Protein AF-B2JBD3-F1 (afdb_monomer_lite)

Secondary structure (DSSP, 8-state):
---HHHHHHHHHHHHH-GGGGGGSTTSS-TTSSTT-HHHHHHHHHHHHHHHHHTT-THHHHHHHHS--HHHHHHHHHHHHHHHHH-HHHHHHHHHHHHHHHHHS--EEEES-SEEESS-EEE--EEEEE-S-TT-EEEE--SEEESS-EEE--EEEEE---

pLDDT: mean 80.74, std 15.83, range [37.81, 97.69]

Sequence (161 aa):
MIDPVSLVAGVVTTVLLPKALEKVGEKIGETAWDKSAEAIQNVRETVQAKLQTAGTTGLLTRAETNPNEVNTQVLQAEIVTQMQEDQDFATKLQELVKQMQSQSPTVQVILKELRVRGKVEIGNIKQINEGQSNAQQKFGKNWQVGGDVKVGDVTQENRSV

Organism: Nostoc punctiforme (strain ATCC 29133 / PCC 73102) (NCBI:txid63737)

Structure (mmCIF, N/CA/C/O backbone):
data_AF-B2JBD3-F1
#
_entry.id   AF-B2JBD3-F1
#
loop_
_atom_site.group_PDB
_atom_site.id
_atom_site.type_symbol
_atom_site.label_atom_id
_atom_site.label_alt_id
_atom_site.label_comp_id
_atom_site.label_asym_id
_atom_site.label_entity_id
_atom_site.label_seq_id
_atom_site.pdbx_PDB_ins_code
_atom_site.Cartn_x
_atom_site.Cartn_y
_atom_site.Cartn_z
_atom_site.occupancy
_atom_site.B_iso_or_equiv
_atom_site.auth_seq_id
_atom_site.auth_comp_id
_atom_site.auth_asym_id
_atom_site.auth_atom_id
_atom_site.pdbx_PDB_model_num
ATOM 1 N N . MET A 1 1 ? -15.429 -13.910 -5.940 1.00 47.72 1 MET A N 1
ATOM 2 C CA . MET A 1 1 ? -15.413 -12.520 -6.440 1.00 47.72 1 MET A CA 1
ATOM 3 C C . MET A 1 1 ? -14.847 -11.690 -5.298 1.00 47.72 1 MET A C 1
ATOM 5 O O . MET A 1 1 ? -15.384 -11.819 -4.209 1.00 47.72 1 MET A O 1
ATOM 9 N N . ILE A 1 2 ? -13.720 -10.995 -5.476 1.00 61.28 2 ILE A N 1
ATOM 10 C CA . ILE A 1 2 ? -13.182 -10.113 -4.423 1.00 61.28 2 ILE A CA 1
ATOM 11 C C . ILE A 1 2 ? -14.053 -8.858 -4.436 1.00 61.28 2 ILE A C 1
ATOM 13 O O . ILE A 1 2 ? -14.189 -8.237 -5.490 1.00 61.28 2 ILE A O 1
ATOM 17 N N . ASP A 1 3 ? -14.695 -8.539 -3.318 1.00 81.25 3 ASP A N 1
ATOM 18 C CA . ASP A 1 3 ? -15.535 -7.353 -3.211 1.00 81.25 3 ASP A CA 1
ATOM 19 C C . ASP A 1 3 ? -14.675 -6.071 -3.100 1.00 81.25 3 ASP A C 1
ATOM 21 O O . ASP A 1 3 ? -13.495 -6.138 -2.730 1.00 81.25 3 ASP A O 1
ATOM 25 N N . PRO A 1 4 ? -15.228 -4.891 -3.439 1.00 81.38 4 PRO A N 1
ATOM 26 C CA . PRO A 1 4 ? -14.473 -3.639 -3.456 1.00 81.38 4 PRO A CA 1
ATOM 27 C C . PRO A 1 4 ? -13.817 -3.276 -2.116 1.00 81.38 4 PRO A C 1
ATOM 29 O O . PRO A 1 4 ? -12.738 -2.682 -2.120 1.00 81.38 4 PRO A O 1
ATOM 32 N N . VAL A 1 5 ? -14.428 -3.648 -0.984 1.00 84.62 5 VAL A N 1
ATOM 33 C CA . VAL A 1 5 ? -13.893 -3.367 0.357 1.00 84.62 5 VAL A CA 1
ATOM 34 C C . VAL A 1 5 ? -12.657 -4.222 0.614 1.00 84.62 5 VAL A C 1
ATOM 36 O O . VAL A 1 5 ? -11.610 -3.691 0.984 1.00 84.62 5 VAL A O 1
ATOM 39 N N . SER A 1 6 ? -12.730 -5.520 0.315 1.00 83.44 6 SER A N 1
ATOM 40 C CA . SER A 1 6 ? -11.586 -6.435 0.425 1.00 83.44 6 SER A CA 1
ATOM 41 C C . SER A 1 6 ? -10.393 -6.010 -0.439 1.00 83.44 6 SER A C 1
ATOM 43 O O . SER A 1 6 ? -9.241 -6.189 -0.033 1.00 83.44 6 SER A O 1
ATOM 45 N N . LEU A 1 7 ? -10.644 -5.420 -1.614 1.00 83.31 7 LEU A N 1
ATOM 46 C CA . LEU A 1 7 ? -9.590 -4.875 -2.473 1.00 83.31 7 LEU A CA 1
ATOM 47 C C . LEU A 1 7 ? -8.876 -3.688 -1.804 1.00 83.31 7 LEU A C 1
ATOM 49 O O . LEU A 1 7 ? -7.647 -3.664 -1.747 1.00 83.31 7 LEU A O 1
ATOM 53 N N . VAL A 1 8 ? -9.636 -2.715 -1.293 1.00 83.44 8 VAL A N 1
ATOM 54 C CA . VAL A 1 8 ? -9.085 -1.524 -0.624 1.00 83.44 8 VAL A CA 1
ATOM 55 C C . VAL A 1 8 ? -8.322 -1.921 0.637 1.00 83.44 8 VAL A C 1
ATOM 57 O O . VAL A 1 8 ? -7.188 -1.480 0.814 1.00 83.44 8 VAL A O 1
ATOM 60 N N . ALA A 1 9 ? -8.888 -2.806 1.461 1.00 86.44 9 ALA A N 1
ATOM 61 C CA . ALA A 1 9 ? -8.228 -3.317 2.657 1.00 86.44 9 ALA A CA 1
ATOM 62 C C . ALA A 1 9 ? -6.902 -4.014 2.319 1.00 86.44 9 ALA A C 1
ATOM 64 O O . ALA A 1 9 ? -5.891 -3.740 2.957 1.00 86.44 9 ALA A O 1
ATOM 65 N N . GLY A 1 10 ? -6.867 -4.838 1.266 1.00 84.56 10 GLY A N 1
ATOM 66 C CA . GLY A 1 10 ? -5.633 -5.478 0.804 1.00 84.56 10 GLY A CA 1
ATOM 67 C C . GLY A 1 10 ? -4.556 -4.473 0.379 1.00 84.56 10 GLY A C 1
ATOM 68 O O . GLY A 1 10 ? -3.386 -4.636 0.734 1.00 84.56 10 GLY A O 1
ATOM 69 N N . VAL A 1 11 ? -4.936 -3.401 -0.329 1.00 84.00 11 VAL A N 1
ATOM 70 C CA . VAL A 1 11 ? -4.006 -2.313 -0.681 1.00 84.00 11 VAL A CA 1
ATOM 71 C C . VAL A 1 11 ? -3.503 -1.610 0.578 1.00 84.00 11 VAL A C 1
ATOM 73 O O . VAL A 1 11 ? -2.298 -1.462 0.737 1.00 84.00 11 VAL A O 1
ATOM 76 N N . VAL A 1 12 ? -4.391 -1.233 1.498 1.00 87.75 12 VAL A N 1
ATOM 77 C CA . VAL A 1 12 ? -4.028 -0.573 2.763 1.00 87.75 12 VAL A CA 1
ATOM 78 C C . VAL A 1 12 ? -3.075 -1.433 3.595 1.00 87.75 12 VAL A C 1
ATOM 80 O O . VAL A 1 12 ? -2.035 -0.947 4.030 1.00 87.75 12 VAL A O 1
ATOM 83 N N . THR A 1 13 ? -3.367 -2.721 3.783 1.00 86.56 13 THR A N 1
ATOM 84 C CA . THR A 1 13 ? -2.478 -3.630 4.520 1.00 86.56 13 THR A CA 1
ATOM 85 C C . THR A 1 13 ? -1.108 -3.734 3.852 1.00 86.56 13 THR A C 1
ATOM 87 O O . THR A 1 13 ? -0.088 -3.738 4.536 1.00 86.56 13 THR A O 1
ATOM 90 N N . T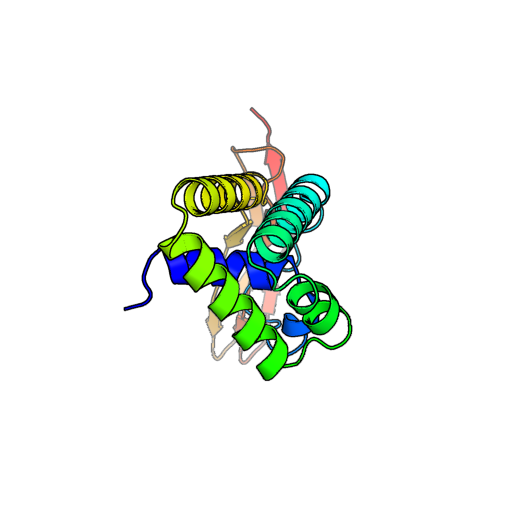HR A 1 14 ? -1.075 -3.757 2.520 1.00 83.44 14 THR A N 1
ATOM 91 C CA . THR A 1 14 ? 0.169 -3.772 1.743 1.00 83.44 14 THR A CA 1
ATOM 92 C C . THR A 1 14 ? 0.992 -2.499 1.952 1.00 83.44 14 THR A C 1
ATOM 94 O O . THR A 1 14 ? 2.204 -2.574 2.138 1.00 83.44 14 THR A O 1
ATOM 97 N N . VAL A 1 15 ? 0.327 -1.340 1.961 1.00 82.38 15 VAL A N 1
ATOM 98 C CA . VAL A 1 15 ? 0.940 -0.025 2.206 1.00 82.38 15 VAL A CA 1
ATOM 99 C C . VAL A 1 15 ? 1.581 0.027 3.594 1.00 82.38 15 VAL A C 1
ATOM 101 O O . VAL A 1 15 ? 2.685 0.540 3.757 1.00 82.38 15 VAL A O 1
ATOM 104 N N . LEU A 1 16 ? 0.885 -0.502 4.601 1.00 86.94 16 LEU A N 1
ATOM 105 C CA . LEU A 1 16 ? 1.331 -0.464 5.993 1.00 86.94 16 LEU A CA 1
ATOM 106 C C . LEU A 1 16 ? 2.437 -1.479 6.291 1.00 86.94 16 LEU A C 1
ATOM 108 O O . LEU A 1 16 ? 3.281 -1.227 7.149 1.00 86.94 16 LEU A O 1
ATOM 112 N N . LEU A 1 17 ? 2.452 -2.605 5.573 1.00 85.75 17 LEU A N 1
ATOM 113 C CA . LEU A 1 17 ? 3.373 -3.721 5.791 1.00 85.75 17 LEU A CA 1
ATOM 114 C C . LEU A 1 17 ? 4.212 -4.025 4.537 1.00 85.75 17 LEU A C 1
ATOM 116 O O . LEU A 1 17 ? 4.178 -5.154 4.040 1.00 85.75 17 LEU A O 1
ATOM 120 N N . PRO A 1 18 ? 5.029 -3.080 4.037 1.00 70.38 18 PRO A N 1
ATOM 121 C CA . PRO A 1 18 ? 5.771 -3.269 2.789 1.00 70.38 18 PRO A CA 1
ATOM 122 C C . PRO A 1 18 ? 6.738 -4.462 2.853 1.00 70.38 18 PRO A C 1
ATOM 124 O O . PRO A 1 18 ? 6.939 -5.152 1.859 1.00 70.38 18 PRO A O 1
ATOM 127 N N . LYS A 1 19 ? 7.276 -4.788 4.039 1.00 61.81 19 LYS A N 1
ATOM 128 C CA . LYS A 1 19 ? 8.164 -5.947 4.246 1.00 61.81 19 LYS A CA 1
ATOM 129 C C . LYS A 1 19 ? 7.464 -7.305 4.137 1.00 61.81 19 LYS A C 1
ATOM 131 O O . LYS A 1 19 ? 8.126 -8.297 3.848 1.00 61.81 19 LYS A O 1
ATOM 136 N N . ALA A 1 20 ? 6.139 -7.372 4.304 1.00 57.41 20 ALA A N 1
ATOM 137 C CA . ALA A 1 20 ? 5.388 -8.605 4.045 1.00 57.41 20 ALA A CA 1
ATOM 138 C C . ALA A 1 20 ? 5.451 -9.009 2.554 1.00 57.41 20 ALA A C 1
ATOM 140 O O . ALA A 1 20 ? 5.259 -10.179 2.219 1.00 57.41 20 ALA A O 1
ATOM 141 N N . LEU A 1 21 ? 5.773 -8.061 1.658 1.00 51.75 21 LEU A N 1
ATOM 142 C CA . LEU A 1 21 ? 5.927 -8.284 0.220 1.00 51.75 21 LEU A CA 1
ATOM 143 C C . LEU A 1 21 ? 7.326 -8.730 -0.220 1.00 51.75 21 LEU A C 1
ATOM 145 O O . LEU A 1 21 ? 7.473 -9.066 -1.393 1.00 51.75 21 LEU A O 1
ATOM 149 N N . GLU A 1 22 ? 8.343 -8.807 0.647 1.00 50.12 22 GLU A N 1
ATOM 150 C CA . GLU A 1 22 ? 9.679 -9.273 0.216 1.00 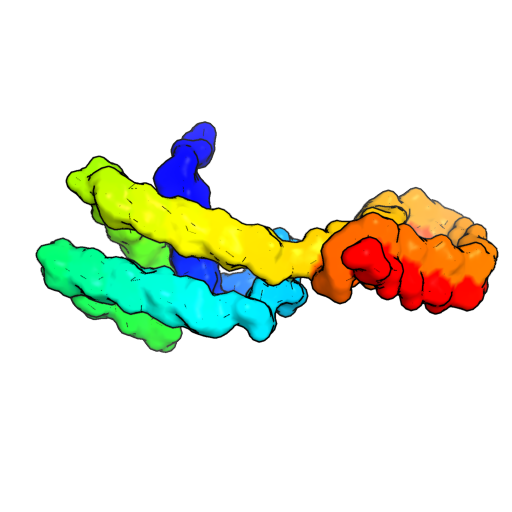50.12 22 GLU A CA 1
ATOM 151 C C . GLU A 1 22 ? 9.646 -10.715 -0.346 1.00 50.12 22 GLU A C 1
ATOM 153 O O . GLU A 1 22 ? 10.523 -11.107 -1.111 1.00 50.12 22 GLU A O 1
ATOM 158 N N . LYS A 1 23 ? 8.584 -11.491 -0.064 1.00 43.88 23 LYS A N 1
ATOM 159 C CA . LYS A 1 23 ? 8.304 -12.798 -0.696 1.00 43.88 23 LYS A CA 1
ATOM 160 C C . LYS A 1 23 ? 7.315 -12.762 -1.878 1.00 43.88 23 LYS A C 1
ATOM 162 O O . LYS A 1 23 ? 7.138 -13.775 -2.546 1.00 43.88 23 LYS A O 1
ATOM 167 N N . VAL A 1 24 ? 6.688 -11.619 -2.161 1.00 44.12 24 VAL A N 1
ATOM 168 C CA . VAL A 1 24 ? 5.704 -11.378 -3.243 1.00 44.12 24 VAL A CA 1
ATOM 169 C C . VAL A 1 24 ? 6.205 -10.239 -4.157 1.00 44.12 24 VAL A C 1
ATOM 171 O O . VAL A 1 24 ? 5.445 -9.398 -4.631 1.00 44.12 24 VAL A O 1
ATOM 174 N N . GLY A 1 25 ? 7.518 -10.185 -4.396 1.00 37.81 25 GLY A N 1
ATOM 175 C CA . GLY A 1 25 ? 8.211 -9.046 -5.014 1.00 37.81 25 GLY A CA 1
ATOM 176 C C . GLY A 1 25 ? 7.910 -8.752 -6.493 1.00 37.81 25 GLY A C 1
ATOM 177 O O . GLY A 1 25 ? 8.473 -7.816 -7.045 1.00 37.81 25 GLY A O 1
ATOM 178 N N . GLU A 1 26 ? 7.032 -9.496 -7.176 1.00 41.12 26 GLU A N 1
ATOM 179 C CA . GLU A 1 26 ? 6.844 -9.330 -8.631 1.00 41.12 26 GLU A CA 1
ATOM 180 C C . GLU A 1 26 ? 5.657 -8.454 -9.066 1.00 41.12 26 GLU A C 1
ATOM 182 O O . GLU A 1 26 ? 5.619 -8.018 -10.224 1.00 41.12 26 GLU A O 1
ATOM 187 N N . LYS A 1 27 ? 4.664 -8.191 -8.204 1.00 44.09 27 LYS A N 1
ATOM 188 C CA . LYS A 1 27 ? 3.364 -7.673 -8.686 1.00 44.09 27 LYS A CA 1
ATOM 189 C C . LYS A 1 27 ? 3.057 -6.204 -8.429 1.00 44.09 27 LYS A C 1
ATOM 191 O O . LYS A 1 27 ? 2.191 -5.675 -9.123 1.00 44.09 27 LYS A O 1
ATOM 196 N N . ILE A 1 28 ? 3.749 -5.520 -7.525 1.00 49.25 28 ILE A N 1
ATOM 197 C CA . ILE A 1 28 ? 3.423 -4.126 -7.198 1.00 49.25 28 ILE A CA 1
ATOM 198 C C . ILE A 1 28 ? 4.712 -3.317 -7.294 1.00 49.25 28 ILE A C 1
ATOM 200 O O . ILE A 1 28 ? 5.603 -3.457 -6.469 1.00 49.25 28 ILE A O 1
ATOM 204 N N . GLY A 1 29 ? 4.848 -2.571 -8.393 1.00 45.94 29 GLY A N 1
ATOM 205 C CA . GLY A 1 29 ? 6.107 -1.970 -8.828 1.00 45.94 29 GLY A CA 1
ATOM 206 C C . GLY A 1 29 ? 6.791 -1.134 -7.748 1.00 45.94 29 GLY A C 1
ATOM 207 O O . GLY A 1 29 ? 6.180 -0.237 -7.176 1.00 45.94 29 GLY A O 1
ATOM 208 N N . GLU A 1 30 ? 8.087 -1.390 -7.565 1.00 44.50 30 GLU A N 1
ATOM 209 C CA . GLU A 1 30 ? 9.026 -0.725 -6.641 1.00 44.50 30 GLU A CA 1
ATOM 210 C C . GLU A 1 30 ? 9.067 0.809 -6.756 1.00 44.50 30 GLU A C 1
ATOM 212 O O . GLU A 1 30 ? 9.715 1.476 -5.967 1.00 44.50 30 GLU A O 1
ATOM 217 N N . THR A 1 31 ? 8.395 1.396 -7.745 1.00 42.72 31 THR A N 1
ATOM 218 C CA . THR A 1 31 ? 8.596 2.783 -8.174 1.00 42.72 31 THR A CA 1
ATOM 219 C C . THR A 1 31 ? 7.385 3.697 -7.953 1.00 42.72 31 THR A C 1
ATOM 221 O O . THR A 1 31 ? 7.456 4.883 -8.265 1.00 42.72 31 THR A O 1
ATOM 224 N N . ALA A 1 32 ? 6.286 3.170 -7.402 1.00 46.47 32 ALA A N 1
ATOM 225 C CA . ALA A 1 32 ? 5.104 3.952 -7.020 1.00 46.47 32 ALA A CA 1
ATOM 226 C C . ALA A 1 32 ? 5.202 4.580 -5.616 1.00 46.47 32 ALA A C 1
ATOM 228 O O . ALA A 1 32 ? 4.485 5.528 -5.306 1.00 46.47 32 ALA A O 1
ATOM 229 N N . TRP A 1 33 ? 6.096 4.065 -4.772 1.00 52.34 33 TRP A N 1
ATOM 230 C CA . TRP A 1 33 ? 6.031 4.267 -3.324 1.00 52.34 33 TRP A CA 1
ATOM 231 C C . TRP A 1 33 ? 6.810 5.489 -2.813 1.00 52.34 33 TRP A C 1
ATOM 233 O O . TRP A 1 33 ? 6.383 6.108 -1.838 1.00 52.34 33 TRP A O 1
ATOM 243 N N . ASP A 1 34 ? 7.861 5.922 -3.518 1.00 50.12 34 ASP A N 1
ATOM 244 C CA . ASP A 1 34 ? 8.789 6.973 -3.055 1.00 50.12 34 ASP A CA 1
ATOM 245 C C . ASP A 1 34 ? 8.189 8.388 -2.953 1.00 50.12 34 ASP A C 1
ATOM 247 O O . ASP A 1 34 ? 8.790 9.269 -2.343 1.00 50.12 34 ASP A O 1
ATOM 251 N N . LYS A 1 35 ? 7.002 8.643 -3.521 1.00 50.69 35 LYS A N 1
ATOM 252 C CA . LYS A 1 35 ? 6.369 9.980 -3.516 1.00 50.69 35 LYS A CA 1
ATOM 253 C C . LYS A 1 35 ? 5.152 10.114 -2.601 1.00 50.69 35 LYS A C 1
ATOM 255 O O . LYS A 1 35 ? 4.502 11.151 -2.618 1.00 50.69 35 LYS A O 1
ATOM 260 N N . SER A 1 36 ? 4.864 9.099 -1.787 1.00 62.31 36 SER A N 1
ATOM 261 C CA . SER A 1 36 ? 3.608 9.007 -1.028 1.00 62.31 36 SER A CA 1
ATOM 262 C C . SER A 1 36 ? 3.780 8.976 0.494 1.00 62.31 36 SER A C 1
ATOM 264 O O . SER A 1 36 ? 2.842 8.610 1.188 1.00 62.31 36 SER A O 1
ATOM 266 N N . ALA A 1 37 ? 4.937 9.367 1.044 1.00 71.38 37 ALA A N 1
ATOM 267 C CA . ALA A 1 37 ? 5.211 9.273 2.488 1.00 71.38 37 ALA A CA 1
ATOM 268 C C . ALA A 1 37 ? 4.108 9.900 3.367 1.00 71.38 37 ALA A C 1
ATOM 270 O O . ALA A 1 37 ? 3.691 9.297 4.352 1.00 71.38 37 ALA A O 1
ATOM 271 N N . GLU A 1 38 ? 3.579 11.061 2.969 1.00 80.44 38 GLU A N 1
ATOM 272 C CA . GLU A 1 38 ? 2.452 11.715 3.646 1.00 80.44 38 GLU A CA 1
ATOM 273 C C . GLU A 1 38 ? 1.149 10.908 3.528 1.00 80.44 38 GLU A C 1
ATOM 275 O O . GLU A 1 38 ? 0.448 10.707 4.514 1.00 80.44 38 GLU A O 1
ATOM 280 N N . ALA A 1 39 ? 0.835 10.373 2.345 1.00 79.19 39 ALA A N 1
ATOM 281 C CA . ALA A 1 39 ? -0.359 9.554 2.145 1.00 79.19 39 ALA A CA 1
ATOM 282 C C . ALA A 1 39 ? -0.281 8.220 2.912 1.00 79.19 39 ALA A C 1
ATOM 284 O O . ALA A 1 39 ? -1.261 7.807 3.527 1.00 79.19 39 ALA A O 1
ATOM 285 N N . ILE A 1 40 ? 0.892 7.580 2.943 1.00 83.81 40 ILE A N 1
ATOM 286 C CA . ILE A 1 40 ? 1.164 6.377 3.742 1.00 83.81 40 ILE A CA 1
ATOM 287 C C . ILE A 1 40 ? 0.980 6.683 5.231 1.00 83.81 40 ILE A C 1
ATOM 289 O O . ILE A 1 40 ? 0.341 5.910 5.948 1.00 83.81 40 ILE A O 1
ATOM 293 N N . GLN A 1 41 ? 1.505 7.820 5.694 1.00 88.31 41 GLN A N 1
ATOM 294 C CA . GLN A 1 41 ? 1.343 8.265 7.074 1.00 88.31 41 GLN A CA 1
ATOM 295 C C . GLN A 1 41 ? -0.134 8.521 7.412 1.00 88.31 41 GLN A C 1
ATOM 297 O O . GLN A 1 41 ? -0.620 8.036 8.430 1.00 88.31 41 GLN A O 1
ATOM 302 N N . ASN A 1 42 ? -0.885 9.169 6.520 1.00 91.62 42 ASN A N 1
ATOM 303 C CA . ASN A 1 42 ? -2.320 9.401 6.698 1.00 91.62 42 ASN A CA 1
ATOM 304 C C . ASN A 1 42 ? -3.125 8.093 6.752 1.00 91.62 42 ASN A C 1
ATOM 306 O O . ASN A 1 42 ? -4.065 7.976 7.543 1.00 91.62 42 ASN A O 1
ATOM 310 N N . VAL A 1 43 ? -2.763 7.091 5.941 1.00 92.94 43 VAL A N 1
ATOM 311 C CA . VAL A 1 43 ? -3.360 5.746 6.007 1.00 92.94 43 VAL A CA 1
ATOM 312 C C . VAL A 1 43 ? -3.068 5.101 7.359 1.00 92.94 43 VAL A C 1
ATOM 314 O O . VAL A 1 43 ? -3.990 4.609 8.008 1.00 92.94 43 VAL A O 1
ATOM 317 N N . ARG A 1 44 ? -1.810 5.144 7.808 1.00 93.94 44 ARG A N 1
ATOM 318 C CA . ARG A 1 44 ? -1.379 4.614 9.109 1.00 93.94 44 ARG A CA 1
ATOM 319 C C . ARG A 1 44 ? -2.168 5.230 10.253 1.00 93.94 44 ARG A C 1
ATOM 321 O O . ARG A 1 44 ? -2.743 4.491 11.044 1.00 93.94 44 ARG A O 1
ATOM 328 N N . GLU A 1 45 ? -2.235 6.554 10.318 1.00 95.56 45 GLU A N 1
ATOM 329 C CA . GLU A 1 45 ? -2.953 7.270 11.375 1.00 95.56 45 GLU A CA 1
ATOM 330 C C . GLU A 1 45 ? -4.454 6.975 11.345 1.00 95.56 45 GLU A C 1
ATOM 332 O O . GLU A 1 45 ? -5.055 6.714 12.386 1.00 95.56 45 GLU A O 1
ATOM 337 N N . THR A 1 46 ? -5.052 6.938 10.150 1.00 96.50 46 THR A N 1
ATOM 338 C CA . THR A 1 46 ? -6.478 6.626 9.976 1.00 96.50 46 THR A CA 1
ATOM 339 C C . THR A 1 46 ? -6.803 5.211 10.462 1.00 96.50 46 THR A C 1
ATOM 341 O O . THR A 1 46 ? -7.767 5.025 11.206 1.00 96.50 46 THR A O 1
ATOM 344 N N . VAL A 1 47 ? -5.990 4.214 10.095 1.00 97.06 47 VAL A N 1
ATOM 345 C CA . VAL A 1 47 ? -6.159 2.829 10.560 1.00 97.06 47 VAL A CA 1
ATOM 346 C C . VAL A 1 47 ? -5.901 2.725 12.060 1.00 97.06 47 VAL A C 1
ATOM 348 O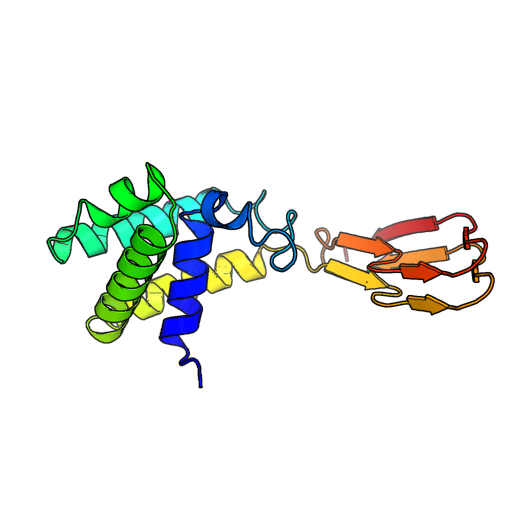 O . VAL A 1 47 ? -6.702 2.128 12.772 1.00 97.06 47 VAL A O 1
ATOM 351 N N . GLN A 1 48 ? -4.829 3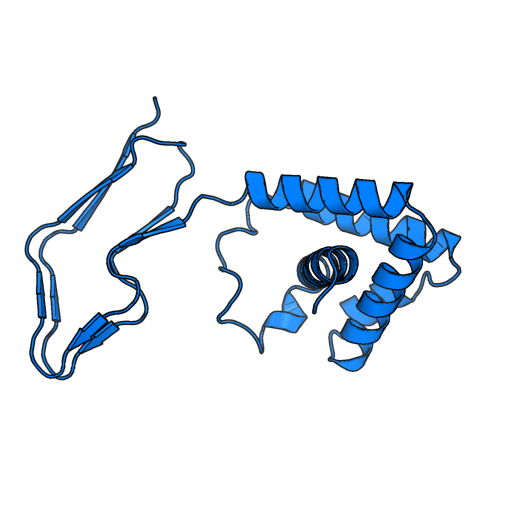.332 12.568 1.00 96.94 48 GLN A N 1
ATOM 352 C CA . GLN A 1 48 ? -4.485 3.282 13.988 1.00 96.94 48 GLN A CA 1
ATOM 353 C C . GLN A 1 48 ? -5.590 3.881 14.865 1.00 96.94 48 GLN A C 1
ATOM 355 O O . GLN A 1 48 ? -5.981 3.260 15.854 1.00 96.94 48 GLN A O 1
ATOM 360 N N . ALA A 1 49 ? -6.129 5.042 14.486 1.00 96.81 49 ALA A N 1
ATOM 361 C CA . ALA A 1 49 ? -7.238 5.671 15.193 1.00 96.81 49 ALA A CA 1
ATOM 362 C C . ALA A 1 49 ? -8.482 4.772 15.195 1.00 96.81 49 ALA A C 1
ATOM 364 O O . ALA A 1 49 ? -9.096 4.569 16.243 1.00 96.81 49 ALA A O 1
ATOM 365 N N . LYS A 1 50 ? -8.816 4.168 14.046 1.00 97.69 50 LYS A N 1
ATOM 366 C CA . LYS A 1 50 ? -9.975 3.275 13.940 1.00 97.69 50 LYS A CA 1
ATOM 367 C C . LYS A 1 50 ? -9.822 2.023 14.802 1.00 97.69 50 LYS A C 1
ATOM 369 O O . LYS A 1 50 ? -10.742 1.689 15.543 1.00 97.69 50 LYS A O 1
ATOM 374 N N . LEU A 1 51 ? -8.655 1.377 14.765 1.00 96.94 51 LEU A N 1
ATOM 375 C CA . LEU A 1 51 ? -8.351 0.219 15.611 1.00 96.94 51 LEU A CA 1
ATOM 376 C C . LEU A 1 51 ? -8.394 0.581 17.100 1.00 96.94 51 LEU A C 1
ATOM 378 O O . LEU A 1 51 ? -8.834 -0.219 17.920 1.00 96.94 51 LEU A O 1
ATOM 382 N N . GLN A 1 52 ? -7.985 1.796 17.467 1.00 95.88 52 GLN A N 1
ATOM 383 C CA . GLN A 1 52 ? -8.085 2.261 18.846 1.00 95.88 52 GLN A CA 1
ATOM 384 C C . GLN A 1 52 ? -9.543 2.412 19.298 1.00 95.88 52 GLN A C 1
ATOM 386 O O . GLN A 1 52 ? -9.892 1.952 20.384 1.00 95.88 52 GLN A O 1
ATOM 391 N N . THR A 1 53 ? -10.407 2.989 18.459 1.00 95.38 53 THR A N 1
ATOM 392 C CA . THR A 1 53 ? -11.851 3.082 18.730 1.00 95.38 53 THR A CA 1
ATOM 393 C C . THR A 1 53 ? -12.527 1.708 18.775 1.00 95.38 53 THR A C 1
ATOM 395 O O . THR A 1 53 ? -13.415 1.500 19.595 1.00 95.38 53 THR A O 1
ATOM 398 N N . ALA A 1 54 ? -12.083 0.761 17.946 1.00 94.31 54 ALA A N 1
ATOM 399 C CA . ALA A 1 54 ? -12.591 -0.611 17.911 1.00 94.31 54 ALA A CA 1
ATOM 400 C C . ALA A 1 54 ? -12.072 -1.504 19.060 1.00 94.31 54 ALA A C 1
ATOM 402 O O . ALA A 1 54 ? -12.507 -2.643 19.205 1.00 94.31 54 ALA A O 1
ATOM 403 N N . GLY A 1 55 ? -11.135 -1.016 19.883 1.00 95.12 55 GLY A N 1
ATOM 404 C CA . GLY A 1 55 ? -10.533 -1.795 20.972 1.00 95.12 55 GLY A CA 1
ATOM 405 C C . GLY A 1 55 ? -9.459 -2.795 20.521 1.00 95.12 55 GLY A C 1
ATOM 406 O O . GLY A 1 55 ? -9.078 -3.683 21.281 1.00 95.12 55 GLY A O 1
ATOM 407 N N . THR A 1 56 ? -8.933 -2.646 19.304 1.00 95.69 56 THR A N 1
ATOM 408 C CA . THR A 1 56 ? -7.952 -3.535 18.661 1.00 95.69 56 THR A CA 1
ATOM 409 C C . THR A 1 56 ? -6.584 -2.866 18.439 1.00 95.69 56 THR A C 1
ATOM 411 O O . THR A 1 56 ? -5.792 -3.295 17.597 1.00 95.69 56 THR A O 1
ATOM 414 N N . THR A 1 57 ? -6.244 -1.851 19.243 1.00 90.06 57 THR A N 1
ATOM 415 C CA . THR A 1 57 ? -5.052 -0.978 19.131 1.00 90.06 57 THR A CA 1
ATOM 416 C C . THR A 1 57 ? -3.721 -1.700 18.868 1.00 90.06 57 THR A C 1
ATOM 418 O O . THR A 1 57 ? -2.845 -1.161 18.197 1.00 90.06 57 THR A O 1
ATOM 421 N N . GLY A 1 58 ? -3.536 -2.921 19.382 1.00 93.12 58 GLY A N 1
ATOM 422 C CA . GLY A 1 58 ? -2.283 -3.675 19.244 1.00 93.12 58 GLY A CA 1
ATOM 423 C C . GLY A 1 58 ? -2.078 -4.371 17.893 1.00 93.12 58 GLY A C 1
ATOM 424 O O . GLY A 1 58 ? -0.969 -4.835 17.621 1.00 93.12 58 GLY A O 1
ATOM 425 N N . LEU A 1 59 ? -3.114 -4.478 17.052 1.00 95.50 59 LEU A N 1
ATOM 426 C CA . LEU A 1 59 ? -3.044 -5.265 15.816 1.00 95.50 59 LEU A CA 1
ATOM 427 C C . LEU A 1 59 ? -2.050 -4.692 14.807 1.00 95.50 59 LEU A C 1
ATOM 429 O O . LEU A 1 59 ? -1.245 -5.452 14.263 1.00 95.50 59 LEU A O 1
ATOM 433 N N . LEU A 1 60 ? -2.073 -3.372 14.597 1.00 95.31 60 LEU A N 1
ATOM 434 C CA . LEU A 1 60 ? -1.169 -2.710 13.658 1.00 95.31 60 LEU A CA 1
ATOM 435 C C . LEU A 1 60 ? 0.290 -2.892 14.091 1.00 95.31 60 LEU A C 1
ATOM 437 O O . LEU A 1 60 ? 1.082 -3.466 13.349 1.00 95.31 60 LEU A O 1
ATOM 441 N N . THR A 1 61 ? 0.621 -2.530 15.332 1.00 94.56 61 THR A N 1
ATOM 442 C CA . THR A 1 61 ? 1.982 -2.664 15.877 1.00 94.56 61 THR A CA 1
ATOM 443 C C . THR A 1 61 ? 2.492 -4.103 15.827 1.00 94.56 61 THR A C 1
ATOM 445 O O . THR A 1 61 ? 3.660 -4.343 15.511 1.00 94.56 61 THR A O 1
ATOM 448 N N . ARG A 1 62 ? 1.628 -5.087 16.117 1.00 94.06 62 ARG A N 1
ATOM 449 C CA . ARG A 1 62 ? 1.985 -6.511 16.048 1.00 94.06 62 ARG A CA 1
ATOM 450 C C . ARG A 1 62 ? 2.350 -6.926 14.625 1.00 94.06 62 ARG A C 1
ATOM 452 O O . ARG A 1 62 ? 3.341 -7.631 14.439 1.00 94.06 62 ARG A O 1
ATOM 459 N N . ALA A 1 63 ? 1.561 -6.502 13.642 1.00 92.56 63 ALA A N 1
ATOM 460 C CA . ALA A 1 63 ? 1.815 -6.825 12.247 1.00 92.56 63 ALA A CA 1
ATOM 461 C C . ALA A 1 63 ? 3.059 -6.109 11.702 1.00 92.56 63 ALA A C 1
ATOM 463 O O . ALA A 1 63 ? 3.808 -6.701 10.934 1.00 92.56 63 ALA A O 1
ATOM 464 N N . GLU A 1 64 ? 3.337 -4.890 12.160 1.00 89.12 64 GLU A N 1
ATOM 465 C CA . GLU A 1 64 ? 4.533 -4.129 11.776 1.00 89.12 64 GLU A CA 1
ATOM 466 C C . GLU A 1 64 ? 5.818 -4.703 12.362 1.00 89.12 64 GLU A C 1
ATOM 468 O O . GLU A 1 64 ? 6.838 -4.789 11.680 1.00 89.12 64 GLU A O 1
ATOM 473 N N . THR A 1 65 ? 5.761 -5.133 13.621 1.00 91.50 65 THR A N 1
ATOM 474 C CA . THR A 1 65 ? 6.915 -5.708 14.322 1.00 91.50 65 THR A CA 1
ATOM 475 C C . THR A 1 65 ? 7.237 -7.117 13.817 1.00 91.50 65 THR A C 1
ATOM 477 O O . THR A 1 65 ? 8.397 -7.522 13.800 1.00 91.50 65 THR A O 1
ATOM 480 N N . ASN A 1 66 ? 6.219 -7.878 13.403 1.00 90.00 66 ASN A N 1
ATOM 481 C CA . ASN A 1 66 ? 6.366 -9.247 12.912 1.00 90.00 66 ASN A CA 1
ATOM 482 C C . ASN A 1 66 ? 5.425 -9.504 11.715 1.00 90.00 66 ASN A C 1
ATOM 484 O O . ASN A 1 66 ? 4.355 -10.102 11.897 1.00 90.00 66 ASN A O 1
ATOM 488 N N . PRO A 1 67 ? 5.802 -9.063 10.499 1.00 85.75 67 PRO A N 1
ATOM 489 C CA . PRO A 1 67 ? 4.972 -9.162 9.298 1.00 85.75 67 PRO A CA 1
ATOM 490 C C . PRO A 1 67 ? 4.987 -10.585 8.715 1.00 85.75 67 PRO A C 1
ATOM 492 O O . PRO A 1 67 ? 5.606 -10.856 7.688 1.00 85.75 67 PRO A O 1
ATOM 495 N N . ASN A 1 68 ? 4.320 -11.517 9.395 1.00 86.12 68 ASN A N 1
ATOM 496 C CA . ASN A 1 68 ? 4.050 -12.867 8.896 1.00 86.12 68 ASN A CA 1
ATOM 497 C C . ASN A 1 68 ? 2.610 -12.995 8.374 1.00 86.12 68 ASN A C 1
ATOM 499 O O . ASN A 1 68 ? 1.757 -12.163 8.675 1.00 86.12 68 ASN A O 1
ATOM 503 N N . GLU A 1 69 ? 2.337 -14.074 7.634 1.00 85.38 69 GLU A N 1
ATOM 504 C CA . GLU A 1 69 ? 1.042 -14.325 6.987 1.00 85.38 69 GLU A CA 1
ATOM 505 C C . GLU A 1 69 ? -0.149 -14.195 7.945 1.00 85.38 69 GLU A C 1
ATOM 507 O O . GLU A 1 69 ? -1.120 -13.511 7.626 1.00 85.38 69 GLU A O 1
ATOM 512 N N . VAL A 1 70 ? -0.053 -14.777 9.144 1.00 91.00 70 VAL A N 1
ATOM 513 C CA . VAL A 1 70 ? -1.124 -14.726 10.147 1.00 91.00 70 VAL A CA 1
ATOM 514 C C . VAL A 1 70 ? -1.377 -13.289 10.599 1.00 91.00 70 VAL A C 1
ATOM 516 O O . VAL A 1 70 ? -2.517 -12.832 10.613 1.00 91.00 70 VAL A O 1
ATOM 519 N N . ASN A 1 71 ? -0.325 -12.546 10.941 1.00 91.06 71 ASN A N 1
ATOM 520 C CA . ASN A 1 71 ? -0.469 -11.168 11.406 1.00 91.06 71 ASN A CA 1
ATOM 521 C C . ASN A 1 71 ? -1.003 -10.235 10.310 1.00 91.06 71 ASN A C 1
ATOM 523 O O . ASN A 1 71 ? -1.828 -9.370 10.603 1.00 91.06 71 ASN A O 1
ATOM 527 N N . THR A 1 72 ? -0.576 -10.433 9.062 1.00 87.94 72 THR A N 1
ATOM 528 C CA . THR A 1 72 ? -1.076 -9.693 7.899 1.00 87.94 72 THR A CA 1
ATOM 529 C C . THR A 1 72 ? -2.553 -9.988 7.646 1.00 87.94 72 THR A C 1
ATOM 531 O O . THR A 1 72 ? -3.337 -9.052 7.503 1.00 87.94 72 THR A O 1
ATOM 534 N N . GLN A 1 73 ? -2.957 -11.263 7.645 1.00 90.38 73 GLN A N 1
ATOM 535 C CA . GLN A 1 73 ? -4.351 -11.657 7.420 1.00 90.38 73 GLN A CA 1
ATOM 536 C C . GLN A 1 73 ? -5.275 -11.157 8.530 1.00 90.38 73 GLN A C 1
ATOM 538 O O . GLN A 1 73 ? -6.356 -10.660 8.233 1.00 90.38 73 GLN A O 1
ATOM 543 N N . VAL A 1 74 ? -4.849 -11.236 9.795 1.00 95.06 74 VAL A N 1
ATOM 544 C CA . VAL A 1 74 ? -5.649 -10.729 10.920 1.00 95.06 74 VAL A CA 1
ATOM 545 C C . VAL A 1 74 ? -5.823 -9.213 10.835 1.00 95.06 74 VAL A C 1
ATOM 547 O O . VAL A 1 74 ? -6.933 -8.727 11.027 1.00 95.06 74 VAL A O 1
ATOM 550 N N . LEU A 1 75 ? -4.764 -8.461 10.511 1.00 95.06 75 LEU A N 1
ATOM 551 C CA . LEU A 1 75 ? -4.886 -7.015 10.317 1.00 95.06 75 LEU A CA 1
ATOM 552 C C . LEU A 1 75 ? -5.816 -6.687 9.142 1.00 95.06 75 LEU A C 1
ATOM 554 O O . LEU A 1 75 ? -6.690 -5.838 9.279 1.00 95.06 75 LEU A O 1
ATOM 558 N N . GLN A 1 76 ? -5.652 -7.357 7.999 1.00 93.62 76 GLN A N 1
ATOM 559 C CA . GLN A 1 76 ? -6.499 -7.126 6.828 1.00 93.62 76 GLN A CA 1
ATOM 560 C C . GLN A 1 76 ? -7.969 -7.446 7.119 1.00 93.62 76 GLN A C 1
ATOM 562 O O . GLN A 1 76 ? -8.840 -6.662 6.754 1.00 93.62 76 GLN A O 1
ATOM 567 N N . ALA A 1 77 ? -8.244 -8.571 7.783 1.00 94.75 77 ALA A N 1
ATOM 568 C CA . ALA A 1 77 ? -9.597 -8.968 8.155 1.00 94.75 77 ALA A CA 1
ATOM 569 C C . ALA A 1 77 ? -10.248 -7.935 9.082 1.00 94.75 77 ALA A C 1
ATOM 571 O O . ALA A 1 77 ? -11.387 -7.551 8.843 1.00 94.75 77 AL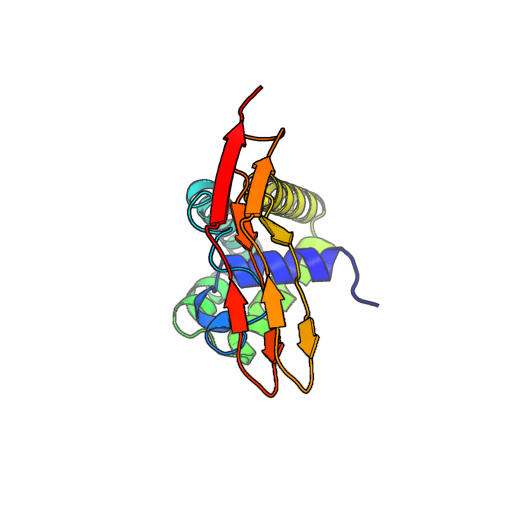A A O 1
ATOM 572 N N . GLU A 1 78 ? -9.511 -7.425 10.072 1.00 97.25 78 GLU A N 1
ATOM 573 C CA . GLU A 1 78 ? -10.019 -6.362 10.942 1.00 97.25 78 GLU A CA 1
ATOM 574 C C . GLU A 1 78 ? -10.332 -5.086 10.152 1.00 97.25 78 GLU A C 1
ATOM 576 O O . GLU A 1 78 ? -11.394 -4.499 10.332 1.00 97.25 78 GLU A O 1
ATOM 581 N N . ILE A 1 79 ? -9.453 -4.669 9.234 1.00 96.25 79 ILE A N 1
ATOM 582 C CA . ILE A 1 79 ? -9.710 -3.497 8.383 1.00 96.25 79 ILE A CA 1
ATOM 583 C C . ILE A 1 79 ? -10.981 -3.707 7.549 1.00 96.25 79 ILE A C 1
ATOM 585 O O . ILE A 1 79 ? -11.790 -2.787 7.454 1.00 96.25 79 ILE A O 1
ATOM 589 N N . VAL A 1 80 ? -11.191 -4.903 6.986 1.00 95.62 80 VAL A N 1
ATOM 590 C CA . VAL A 1 80 ? -12.425 -5.237 6.253 1.00 95.62 80 VAL A CA 1
ATOM 591 C C . VAL A 1 80 ? -13.650 -5.110 7.156 1.00 95.62 80 VAL A C 1
ATOM 593 O O . VAL A 1 80 ? -14.596 -4.425 6.771 1.00 95.62 80 VAL A O 1
ATOM 596 N N . THR A 1 81 ? -13.626 -5.711 8.349 1.00 96.62 81 THR A N 1
ATOM 597 C CA . THR A 1 81 ? -14.723 -5.612 9.324 1.00 96.62 81 THR A CA 1
ATOM 598 C C . THR A 1 81 ? -15.036 -4.151 9.640 1.00 96.62 81 THR A C 1
ATOM 600 O O . THR A 1 81 ? -16.173 -3.714 9.481 1.00 96.62 81 THR A O 1
ATOM 603 N N . GLN A 1 82 ? -14.017 -3.353 9.967 1.00 97.31 82 GLN A N 1
ATOM 604 C CA . GLN A 1 82 ? -14.199 -1.940 10.300 1.00 97.31 82 GLN A CA 1
ATOM 605 C C . GLN A 1 82 ? -14.726 -1.111 9.120 1.00 97.31 82 GLN A C 1
ATOM 607 O O . GLN A 1 82 ? -15.492 -0.178 9.332 1.00 97.31 82 GLN A O 1
ATOM 612 N N . MET A 1 83 ? -14.359 -1.437 7.878 1.00 96.19 83 MET A N 1
ATOM 613 C CA . MET A 1 83 ? -14.916 -0.788 6.683 1.00 96.19 83 MET A CA 1
ATOM 614 C C . MET A 1 83 ? -16.367 -1.203 6.396 1.00 96.19 83 MET A C 1
ATOM 616 O O . MET A 1 83 ? -17.128 -0.432 5.815 1.00 96.19 83 MET A O 1
ATOM 620 N N . GLN A 1 84 ? -16.764 -2.421 6.762 1.00 95.06 84 GLN A N 1
ATOM 621 C CA . GLN A 1 84 ? -18.150 -2.873 6.619 1.00 95.06 84 GLN A CA 1
ATOM 622 C C . GLN A 1 84 ? -19.060 -2.227 7.670 1.00 95.06 84 GLN A C 1
ATOM 624 O O . GLN A 1 84 ? -20.191 -1.860 7.354 1.00 95.06 84 GLN A O 1
ATOM 629 N N . GLU A 1 85 ? -18.553 -2.062 8.892 1.00 95.81 85 GLU A N 1
ATOM 630 C CA . GLU A 1 85 ? -19.277 -1.476 10.024 1.00 95.81 85 GLU A CA 1
ATOM 631 C C . GLU A 1 85 ? -19.311 0.061 9.998 1.00 95.81 85 GLU A C 1
ATOM 633 O O . GLU A 1 85 ? -20.244 0.663 10.528 1.00 95.81 85 GLU A O 1
ATOM 638 N N . ASP A 1 86 ? -18.325 0.707 9.368 1.00 96.81 86 ASP A N 1
ATOM 639 C CA . ASP A 1 86 ? -18.192 2.164 9.302 1.00 96.81 86 ASP A CA 1
ATOM 640 C C . ASP A 1 86 ? -17.902 2.634 7.868 1.00 96.81 86 ASP A C 1
ATOM 642 O O . ASP A 1 86 ? -16.785 2.539 7.346 1.00 96.81 86 ASP A O 1
ATOM 646 N N . GLN A 1 87 ? -18.944 3.174 7.232 1.00 94.19 87 GLN A N 1
ATOM 647 C CA . GLN A 1 87 ? -18.889 3.672 5.858 1.00 94.19 87 GLN A CA 1
ATOM 648 C C . GLN A 1 87 ? -18.020 4.928 5.704 1.00 94.19 87 GLN A C 1
ATOM 650 O O . GLN A 1 87 ? -17.415 5.116 4.644 1.00 94.19 87 GLN A O 1
ATOM 655 N N . ASP A 1 88 ? -17.907 5.766 6.737 1.00 96.06 88 ASP A N 1
ATOM 656 C CA . ASP A 1 88 ? -17.065 6.965 6.688 1.00 96.06 88 ASP A CA 1
ATOM 657 C C . ASP A 1 88 ? -15.588 6.559 6.704 1.00 96.06 88 ASP A C 1
ATOM 659 O O . ASP A 1 88 ? -14.781 7.053 5.910 1.00 96.06 88 ASP A O 1
ATOM 663 N N . PHE A 1 89 ? -15.241 5.580 7.544 1.00 96.81 89 PHE A N 1
ATOM 664 C CA . PHE A 1 89 ? -13.915 4.966 7.543 1.00 96.81 89 PHE A CA 1
ATOM 665 C C . PHE A 1 89 ? -13.588 4.315 6.192 1.00 96.81 89 PHE A C 1
ATOM 667 O O . PHE A 1 89 ? -12.504 4.540 5.643 1.00 96.81 89 PHE A O 1
ATOM 674 N N . ALA A 1 90 ? -14.530 3.559 5.620 1.00 94.69 90 ALA A N 1
ATOM 675 C CA . ALA A 1 90 ? -14.357 2.935 4.311 1.00 94.69 90 ALA A CA 1
ATOM 676 C C . ALA A 1 90 ? -14.112 3.963 3.199 1.00 94.69 90 ALA A C 1
ATOM 678 O O . ALA A 1 90 ? -13.177 3.811 2.406 1.00 94.69 90 ALA A O 1
ATOM 679 N N . THR A 1 91 ? -14.911 5.031 3.176 1.00 94.50 91 THR A N 1
ATOM 680 C CA . THR A 1 91 ? -14.799 6.119 2.198 1.00 94.50 91 THR A CA 1
ATOM 681 C C . THR A 1 91 ? -13.443 6.807 2.310 1.00 94.50 91 THR A C 1
ATOM 683 O O . THR A 1 91 ? -12.737 6.951 1.309 1.00 94.50 91 THR A O 1
ATOM 686 N N . LYS A 1 92 ? -13.013 7.134 3.533 1.00 95.12 92 LYS A N 1
ATOM 687 C CA . LYS A 1 92 ? -11.724 7.785 3.782 1.00 95.12 92 LYS A CA 1
ATOM 688 C C . LYS A 1 92 ? -10.537 6.927 3.335 1.00 95.12 92 LYS A C 1
ATOM 690 O O . LYS A 1 92 ? -9.620 7.434 2.690 1.00 95.12 92 LYS A O 1
ATOM 695 N N . LEU A 1 93 ? -10.549 5.620 3.617 1.00 92.75 93 LEU A N 1
ATOM 696 C CA . LEU A 1 93 ? -9.502 4.716 3.127 1.00 92.75 93 LEU A CA 1
ATOM 697 C C . LEU A 1 93 ? -9.502 4.609 1.601 1.00 92.75 93 LEU A C 1
ATOM 699 O O . LEU A 1 93 ? -8.434 4.587 0.987 1.00 92.75 93 LEU A O 1
ATOM 703 N N . GLN A 1 94 ? -10.677 4.582 0.971 1.00 90.44 94 GLN A N 1
ATOM 704 C CA . GLN A 1 94 ? -10.777 4.547 -0.484 1.00 90.44 94 GLN A CA 1
ATOM 705 C C . GLN A 1 94 ? -10.201 5.817 -1.130 1.00 90.44 94 GLN A C 1
ATOM 707 O O . GLN A 1 94 ? -9.524 5.729 -2.157 1.00 90.44 94 GLN A O 1
ATOM 712 N N . GLU A 1 95 ? -10.440 6.989 -0.545 1.00 90.50 95 GLU A N 1
ATOM 713 C CA . GLU A 1 95 ? -9.869 8.257 -1.007 1.00 90.50 95 GLU A CA 1
ATOM 714 C C . GLU A 1 95 ? -8.348 8.282 -0.872 1.00 90.50 95 GLU A C 1
ATOM 716 O O . GLU A 1 95 ? -7.659 8.619 -1.835 1.00 90.50 95 GLU A O 1
ATOM 721 N N . LEU A 1 96 ? -7.816 7.851 0.273 1.00 88.69 96 LEU A N 1
ATOM 722 C CA . LEU A 1 96 ? -6.371 7.762 0.490 1.00 88.69 96 LEU A CA 1
ATOM 723 C C . LEU A 1 96 ? -5.710 6.788 -0.496 1.00 88.69 96 LEU A C 1
ATOM 725 O O . LEU A 1 96 ? -4.675 7.103 -1.082 1.00 88.69 96 LEU A O 1
ATOM 729 N N . VAL A 1 97 ? -6.337 5.637 -0.764 1.00 84.56 97 VAL A N 1
ATOM 730 C CA . VAL A 1 97 ? -5.863 4.693 -1.790 1.00 84.56 97 VAL A CA 1
ATOM 731 C C . VAL A 1 97 ? -5.874 5.323 -3.183 1.00 84.56 97 VAL A C 1
ATOM 733 O O . VAL A 1 97 ? -4.895 5.186 -3.918 1.00 84.56 97 VAL A O 1
ATOM 736 N N . LYS A 1 98 ? -6.930 6.058 -3.547 1.00 82.69 98 LYS A N 1
ATOM 737 C CA . LYS A 1 98 ? -6.988 6.779 -4.829 1.00 82.69 98 LYS A CA 1
ATOM 738 C C . LYS A 1 98 ? -5.904 7.852 -4.936 1.00 82.69 98 LYS A C 1
ATOM 740 O O . LYS A 1 98 ? -5.309 7.981 -6.001 1.00 82.69 98 LYS A O 1
ATOM 745 N N . GLN A 1 99 ? -5.626 8.592 -3.862 1.00 80.50 99 GLN A N 1
ATOM 746 C CA . GLN A 1 99 ? -4.557 9.598 -3.831 1.00 80.50 99 GLN A CA 1
ATOM 747 C C . GLN A 1 99 ? -3.177 8.964 -4.042 1.00 80.50 99 GLN A C 1
ATOM 749 O O . GLN A 1 99 ? -2.387 9.463 -4.838 1.00 80.50 99 GLN A O 1
ATOM 754 N N . MET A 1 100 ? -2.899 7.822 -3.407 1.00 75.94 100 MET A N 1
ATOM 755 C CA . MET A 1 100 ? -1.646 7.090 -3.638 1.00 75.94 100 MET A CA 1
ATOM 756 C C . MET A 1 100 ? -1.530 6.591 -5.088 1.00 75.94 100 MET A C 1
ATOM 758 O O . MET A 1 100 ? -0.464 6.669 -5.701 1.00 75.94 100 MET A O 1
ATOM 762 N N . GLN A 1 101 ? -2.634 6.117 -5.672 1.00 70.75 101 GLN A N 1
ATOM 763 C CA . GLN A 1 101 ? -2.670 5.664 -7.065 1.00 70.75 101 GLN A CA 1
ATOM 764 C C . GLN A 1 101 ? -2.514 6.810 -8.072 1.00 70.75 101 GLN A C 1
ATOM 766 O O . GLN A 1 101 ? -1.852 6.626 -9.088 1.00 70.75 101 GLN A O 1
ATOM 771 N N . SER A 1 102 ? -3.082 7.991 -7.808 1.00 68.12 102 SER A N 1
ATOM 772 C CA . SER A 1 102 ? -2.959 9.154 -8.699 1.00 68.12 102 SER A CA 1
ATOM 773 C C . SER A 1 102 ? -1.583 9.819 -8.630 1.00 68.12 102 SER A C 1
ATOM 775 O O . SER A 1 102 ? -1.142 10.428 -9.602 1.00 68.12 102 SER A O 1
ATOM 777 N N . GLN A 1 103 ? -0.885 9.678 -7.501 1.00 62.94 103 GLN A N 1
ATOM 778 C CA . GLN A 1 103 ? 0.500 10.122 -7.328 1.00 62.94 103 GLN A CA 1
ATOM 779 C C . GLN A 1 103 ? 1.524 9.107 -7.857 1.00 62.94 103 GLN A C 1
ATOM 781 O O . GLN A 1 103 ? 2.697 9.449 -8.037 1.00 62.94 103 GLN A O 1
ATOM 786 N N . SER A 1 104 ? 1.091 7.874 -8.136 1.00 56.28 104 SER A N 1
ATOM 787 C CA . SER A 1 104 ? 1.945 6.857 -8.737 1.00 56.28 104 SER A CA 1
ATOM 788 C C . SER A 1 104 ? 2.275 7.253 -10.181 1.00 56.28 104 SER A C 1
ATOM 790 O O . SER A 1 104 ? 1.366 7.546 -10.961 1.00 56.28 104 SER A O 1
ATOM 792 N N . PRO A 1 105 ? 3.559 7.265 -10.580 1.00 56.06 105 PRO A N 1
ATOM 793 C CA . PRO A 1 105 ? 3.925 7.573 -11.950 1.00 56.06 105 PRO A CA 1
ATOM 794 C C . PRO A 1 105 ? 3.267 6.559 -12.887 1.00 56.06 105 PRO A C 1
ATOM 796 O O . PRO A 1 105 ? 3.365 5.347 -12.682 1.00 56.06 105 PRO A O 1
ATOM 799 N N . THR A 1 106 ? 2.611 7.046 -13.940 1.00 59.59 106 THR A N 1
ATOM 800 C CA . THR A 1 106 ? 2.122 6.162 -15.002 1.00 59.59 106 THR A CA 1
ATOM 801 C C . THR A 1 106 ? 3.339 5.502 -15.647 1.00 59.59 106 THR A C 1
ATOM 803 O O . THR A 1 106 ? 4.157 6.175 -16.278 1.00 59.59 106 THR A O 1
ATOM 806 N N . VAL A 1 107 ? 3.500 4.191 -15.446 1.00 64.25 107 VAL A N 1
ATOM 807 C CA . VAL A 1 107 ? 4.608 3.429 -16.033 1.00 64.25 107 VAL A CA 1
ATOM 808 C C . VAL A 1 107 ? 4.200 2.967 -17.427 1.00 64.25 107 VAL A C 1
ATOM 810 O O . VAL A 1 107 ? 3.398 2.044 -17.578 1.00 64.25 107 VAL A O 1
ATOM 813 N N . GLN A 1 108 ? 4.781 3.573 -18.457 1.00 63.84 108 GLN A N 1
ATOM 814 C CA . GLN A 1 108 ? 4.656 3.098 -19.828 1.00 63.84 108 GLN A CA 1
ATOM 815 C C . GLN A 1 108 ? 5.742 2.053 -20.098 1.00 63.84 108 GLN A C 1
ATOM 817 O O . GLN A 1 108 ? 6.933 2.364 -20.108 1.00 63.84 108 GLN A O 1
ATOM 822 N N . VAL A 1 109 ? 5.329 0.806 -20.334 1.00 71.56 109 VAL A N 1
ATOM 823 C CA . VAL A 1 109 ? 6.237 -0.283 -20.720 1.00 71.56 109 VAL A CA 1
ATOM 824 C C . VAL A 1 109 ? 6.027 -0.611 -22.192 1.00 71.56 109 VAL A C 1
ATOM 826 O O . VAL A 1 109 ? 4.959 -1.088 -22.572 1.00 71.56 109 VAL A O 1
ATOM 829 N N . ILE A 1 110 ? 7.055 -0.398 -23.008 1.00 74.06 110 ILE A N 1
ATOM 830 C CA . ILE A 1 110 ? 7.083 -0.854 -24.401 1.00 74.06 110 ILE A CA 1
ATOM 831 C C . ILE A 1 110 ? 7.697 -2.256 -24.425 1.00 74.06 110 ILE A C 1
ATOM 833 O O . ILE A 1 110 ? 8.687 -2.502 -23.740 1.00 74.06 110 ILE A O 1
ATOM 837 N N . LEU A 1 111 ? 7.102 -3.177 -25.195 1.00 78.75 111 LEU A N 1
ATOM 838 C CA . LEU A 1 111 ? 7.510 -4.590 -25.274 1.00 78.75 111 LEU A CA 1
ATOM 839 C C . LEU A 1 111 ? 7.509 -5.285 -23.894 1.00 78.75 111 LEU A C 1
ATOM 841 O O . LEU A 1 111 ? 8.539 -5.737 -23.402 1.00 78.75 111 LEU A O 1
ATOM 845 N N . LYS A 1 112 ? 6.344 -5.364 -23.239 1.00 73.31 112 LYS A N 1
ATOM 846 C CA . LYS A 1 112 ? 6.213 -5.918 -21.876 1.00 73.31 112 LYS A CA 1
ATOM 847 C C . LYS A 1 112 ? 6.426 -7.432 -21.772 1.00 73.31 112 LYS A C 1
ATOM 849 O O . LYS A 1 112 ? 6.771 -7.909 -20.697 1.00 73.31 112 LYS A O 1
ATOM 854 N N . GLU A 1 113 ? 6.158 -8.184 -22.833 1.00 79.56 113 GLU A N 1
ATOM 855 C CA . GLU A 1 113 ? 6.353 -9.633 -22.867 1.00 79.56 113 GLU A CA 1
ATOM 856 C C . GLU A 1 113 ? 6.845 -10.028 -24.255 1.00 79.56 113 GLU A C 1
ATOM 858 O O . GLU A 1 113 ? 6.101 -9.968 -25.231 1.00 79.56 113 GLU A O 1
ATOM 863 N N . LEU A 1 114 ? 8.120 -10.405 -24.344 1.00 82.12 114 LEU A N 1
ATOM 864 C CA . LEU A 1 1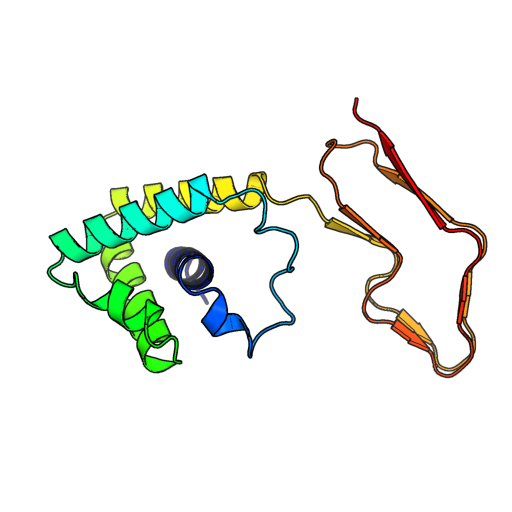14 ? 8.736 -10.859 -25.587 1.00 82.12 114 LEU A CA 1
ATOM 865 C C . LEU A 1 114 ? 9.211 -12.300 -25.411 1.00 82.12 114 LEU A C 1
ATOM 867 O O . LEU A 1 114 ? 9.897 -12.621 -24.438 1.00 82.12 114 LEU A O 1
ATOM 871 N N . ARG A 1 115 ? 8.830 -13.178 -26.339 1.00 88.81 115 ARG A N 1
ATOM 872 C CA . ARG A 1 115 ? 9.268 -14.577 -26.393 1.00 88.81 115 ARG A CA 1
ATOM 873 C C . ARG A 1 115 ? 9.771 -14.869 -27.796 1.00 88.81 115 ARG A C 1
ATOM 875 O O . ARG A 1 115 ? 8.984 -14.932 -28.733 1.00 88.81 115 ARG A O 1
ATOM 882 N N . VAL A 1 116 ? 11.078 -15.037 -27.943 1.00 86.50 116 VAL A N 1
ATOM 883 C CA . VAL A 1 116 ? 11.726 -15.308 -29.228 1.00 86.50 116 VAL A CA 1
ATOM 884 C C . VAL A 1 116 ? 12.674 -16.487 -29.051 1.00 86.50 116 VAL A C 1
ATOM 886 O O . VAL A 1 116 ? 13.435 -16.541 -28.098 1.00 86.50 116 VAL A O 1
ATOM 889 N N . ARG A 1 117 ? 12.629 -17.471 -29.952 1.00 86.88 117 ARG A N 1
ATOM 890 C CA . ARG A 1 117 ? 13.512 -18.652 -29.870 1.00 86.88 117 ARG A CA 1
ATOM 891 C C . ARG A 1 117 ? 14.897 -18.415 -30.478 1.00 86.88 117 ARG A C 1
ATOM 893 O O . ARG A 1 117 ? 15.833 -19.114 -30.126 1.00 86.88 117 ARG A O 1
ATOM 900 N N . GLY A 1 118 ? 15.002 -17.462 -31.400 1.00 89.94 118 GLY A N 1
ATOM 901 C CA . GLY A 1 118 ? 16.243 -17.078 -32.071 1.00 89.94 118 GLY A CA 1
ATOM 902 C C . GLY A 1 118 ? 16.781 -15.748 -31.556 1.00 89.94 118 GLY A C 1
ATOM 903 O O . GLY A 1 118 ? 16.668 -15.450 -30.372 1.00 89.94 118 GLY A O 1
ATOM 904 N N . LYS A 1 119 ? 17.343 -14.946 -32.460 1.00 92.25 119 LYS A N 1
ATOM 905 C CA . LYS A 1 119 ? 17.922 -13.637 -32.145 1.00 92.25 119 LYS A CA 1
ATOM 906 C C . LYS A 1 119 ? 16.883 -12.520 -32.252 1.00 92.25 119 LYS A C 1
ATOM 908 O O . LYS A 1 119 ? 15.933 -12.625 -33.028 1.00 92.25 119 LYS A O 1
ATOM 913 N N . VAL A 1 120 ? 17.091 -11.449 -31.499 1.00 91.19 120 VAL A N 1
ATOM 914 C CA . VAL A 1 120 ? 16.339 -10.194 -31.566 1.00 91.19 120 VAL A CA 1
ATOM 915 C C . VAL A 1 120 ? 17.318 -9.080 -31.913 1.00 91.19 120 VAL A C 1
ATOM 917 O O . VAL A 1 120 ? 18.304 -8.891 -31.210 1.00 91.19 120 VAL A O 1
ATOM 920 N N . GLU A 1 121 ? 17.039 -8.328 -32.974 1.00 92.62 121 GLU A N 1
ATOM 921 C CA . GLU A 1 121 ? 17.765 -7.102 -33.303 1.00 92.62 121 GLU A CA 1
ATOM 922 C C . GLU A 1 121 ? 16.762 -5.958 -33.424 1.00 92.62 121 GLU A C 1
ATOM 924 O O . GLU A 1 121 ? 15.811 -6.017 -34.202 1.00 92.62 121 GLU A O 1
ATOM 929 N N . ILE A 1 122 ? 16.954 -4.939 -32.597 1.00 90.06 122 ILE A N 1
ATOM 930 C CA . ILE A 1 122 ? 16.129 -3.742 -32.534 1.00 90.06 122 ILE A CA 1
ATOM 931 C C . ILE A 1 122 ? 17.049 -2.564 -32.838 1.00 90.06 122 ILE A C 1
ATOM 933 O O . ILE A 1 122 ? 18.126 -2.447 -32.257 1.00 90.06 122 ILE A O 1
ATOM 937 N N . GLY A 1 123 ? 16.640 -1.709 -33.775 1.00 91.31 123 GLY A N 1
ATOM 938 C CA . GLY A 1 123 ? 17.381 -0.496 -34.120 1.00 91.31 123 GLY A CA 1
ATOM 939 C C . GLY A 1 123 ? 17.335 0.562 -33.013 1.00 91.31 123 GLY A C 1
ATOM 940 O O . GLY A 1 123 ? 16.950 0.288 -31.878 1.00 91.31 123 GLY A O 1
ATOM 941 N N . ASN A 1 124 ? 17.709 1.792 -33.358 1.00 93.31 124 ASN A N 1
ATOM 942 C CA . ASN A 1 124 ? 17.631 2.917 -32.429 1.00 93.31 124 ASN A CA 1
ATOM 943 C C . ASN A 1 124 ? 16.170 3.232 -32.090 1.00 93.31 124 ASN A C 1
ATOM 945 O O . ASN A 1 124 ? 15.298 3.236 -32.961 1.00 93.31 124 ASN A O 1
ATOM 949 N N . ILE A 1 125 ? 15.909 3.524 -30.822 1.00 87.75 125 ILE A N 1
ATOM 950 C CA . ILE A 1 125 ? 14.583 3.787 -30.280 1.00 87.75 125 ILE A CA 1
ATOM 951 C C . ILE A 1 125 ? 14.570 5.169 -29.662 1.00 87.75 125 ILE A C 1
ATOM 953 O O . ILE A 1 125 ? 15.406 5.507 -28.828 1.00 87.75 125 ILE A O 1
ATOM 957 N N . LYS A 1 126 ? 13.554 5.947 -30.026 1.00 87.62 126 LYS A N 1
ATOM 958 C CA . LYS A 1 126 ? 13.219 7.192 -29.350 1.00 87.62 126 LYS A CA 1
ATOM 959 C C . LYS A 1 126 ? 11.825 7.066 -28.752 1.00 87.62 126 LYS A C 1
ATOM 961 O O . LYS A 1 126 ? 10.846 6.981 -29.487 1.00 87.62 126 LYS A O 1
ATOM 966 N N . GLN A 1 127 ? 11.740 7.035 -27.428 1.00 82.94 127 GLN A N 1
ATOM 967 C CA . GLN A 1 127 ? 10.480 6.997 -26.699 1.00 82.94 127 GLN A CA 1
ATOM 968 C C . GLN A 1 127 ? 10.153 8.406 -26.204 1.00 82.94 127 GLN A C 1
ATOM 970 O O . GLN A 1 127 ? 10.941 9.016 -25.487 1.00 82.94 127 GLN A O 1
ATOM 975 N N . ILE A 1 128 ? 9.001 8.933 -26.615 1.00 82.94 128 ILE A N 1
ATOM 976 C CA . ILE A 1 128 ? 8.542 10.276 -26.252 1.00 82.94 128 ILE A CA 1
ATOM 977 C C . ILE A 1 128 ? 7.261 10.125 -25.435 1.00 82.94 128 ILE A C 1
ATOM 979 O O . ILE A 1 128 ? 6.313 9.488 -25.892 1.00 82.94 128 ILE A O 1
ATOM 983 N N . ASN A 1 129 ? 7.236 10.688 -24.225 1.00 73.38 129 ASN A N 1
ATOM 984 C CA . ASN A 1 129 ? 6.002 10.875 -23.472 1.00 73.38 129 ASN A CA 1
ATOM 985 C C . ASN A 1 129 ? 5.484 12.283 -23.733 1.00 73.38 129 ASN A C 1
ATOM 987 O O . ASN A 1 129 ? 6.192 13.242 -23.435 1.00 73.38 129 ASN A O 1
ATOM 991 N N . GLU A 1 130 ? 4.260 12.394 -24.238 1.00 67.69 130 GLU A N 1
ATOM 992 C CA . GLU A 1 130 ? 3.552 13.671 -24.414 1.00 67.69 130 GLU A CA 1
ATOM 993 C C . GLU A 1 130 ? 2.576 13.958 -23.249 1.00 67.69 130 GLU A C 1
ATOM 995 O O . GLU A 1 130 ? 1.611 14.699 -23.403 1.00 67.69 130 GLU A O 1
ATOM 1000 N N . GLY A 1 131 ? 2.791 13.334 -22.084 1.00 61.66 131 GLY A N 1
ATOM 1001 C CA . GLY A 1 131 ? 1.920 13.409 -20.907 1.00 61.66 131 GLY A CA 1
ATOM 1002 C C . GLY A 1 131 ? 2.564 14.029 -19.660 1.00 61.66 131 GLY A C 1
ATOM 1003 O O . GLY A 1 131 ? 3.420 14.906 -19.732 1.00 61.66 131 GLY A O 1
ATOM 1004 N N . GLN A 1 132 ? 2.120 13.583 -18.477 1.00 57.56 132 GLN A N 1
ATOM 1005 C CA . GLN A 1 132 ? 2.573 14.121 -17.189 1.00 57.56 132 GLN A CA 1
ATOM 1006 C C . GLN A 1 132 ? 4.094 13.991 -17.000 1.00 57.56 132 GLN A C 1
ATOM 1008 O O . GLN A 1 132 ? 4.693 12.951 -17.280 1.00 57.56 132 GLN A O 1
ATOM 1013 N N . SER A 1 133 ? 4.697 15.032 -16.420 1.00 58.72 133 SER A N 1
ATOM 1014 C CA . SER A 1 133 ? 6.139 15.158 -16.148 1.00 58.72 133 SER A CA 1
ATOM 1015 C C . SER A 1 133 ? 6.736 14.043 -15.275 1.00 58.72 133 SER A C 1
ATOM 1017 O O . SER A 1 133 ? 7.955 13.907 -15.185 1.00 58.72 133 SER A O 1
ATOM 1019 N N . ASN A 1 134 ? 5.892 13.233 -14.628 1.00 59.19 134 ASN A N 1
ATOM 1020 C CA . ASN A 1 134 ? 6.277 12.151 -13.726 1.00 59.19 134 ASN A CA 1
ATOM 1021 C C . ASN A 1 134 ? 6.225 10.752 -14.362 1.00 59.19 134 ASN A C 1
ATOM 1023 O O . ASN A 1 134 ? 6.497 9.781 -13.660 1.00 59.19 134 ASN A O 1
ATOM 1027 N N . ALA A 1 135 ? 5.875 10.606 -15.639 1.00 63.78 135 ALA A N 1
ATOM 1028 C CA . ALA A 1 135 ? 5.724 9.286 -16.233 1.00 63.78 135 ALA A CA 1
ATOM 1029 C C . ALA A 1 135 ? 7.061 8.532 -16.332 1.00 63.78 135 ALA A C 1
ATOM 1031 O O . ALA A 1 135 ? 8.083 9.065 -16.769 1.00 63.78 135 ALA A O 1
ATOM 1032 N N . GLN A 1 136 ? 7.044 7.259 -15.942 1.00 69.19 136 GLN A N 1
ATOM 1033 C CA . GLN A 1 136 ? 8.199 6.379 -16.066 1.00 69.19 136 GLN A CA 1
ATOM 1034 C C . GLN A 1 136 ? 8.115 5.600 -17.365 1.00 69.19 136 GLN A C 1
ATOM 1036 O O . GLN A 1 136 ? 7.105 4.965 -17.662 1.00 69.19 136 GLN A O 1
ATOM 1041 N N . GLN A 1 137 ? 9.204 5.608 -18.119 1.00 70.88 137 GLN A N 1
ATOM 1042 C CA . GLN A 1 137 ? 9.320 4.866 -19.360 1.00 70.88 137 GLN A CA 1
ATOM 1043 C C . GLN A 1 137 ? 10.219 3.651 -19.147 1.00 70.88 137 GLN A C 1
ATOM 1045 O O . GLN A 1 137 ? 11.350 3.776 -18.684 1.00 70.88 137 GLN A O 1
ATOM 1050 N N . LYS A 1 138 ? 9.738 2.458 -19.499 1.00 80.06 138 LYS A N 1
ATOM 1051 C CA . LYS A 1 138 ? 10.548 1.234 -19.500 1.00 80.06 138 LYS A CA 1
ATOM 1052 C C . LYS A 1 138 ? 10.588 0.661 -20.908 1.00 80.06 138 LYS A C 1
ATOM 1054 O O . LYS A 1 138 ? 9.541 0.393 -21.504 1.00 80.06 138 LYS A O 1
ATOM 1059 N N . PHE A 1 139 ? 11.799 0.455 -21.413 1.00 80.38 139 PHE A N 1
ATOM 1060 C CA . PHE A 1 139 ? 12.028 -0.254 -22.659 1.00 80.38 139 PHE A CA 1
ATOM 1061 C C . PHE A 1 139 ? 12.316 -1.727 -22.358 1.00 80.38 139 PHE A C 1
ATOM 1063 O O . PHE A 1 139 ? 13.394 -2.078 -21.886 1.00 80.38 139 PHE A O 1
ATOM 1070 N N . GLY A 1 140 ? 11.318 -2.572 -22.609 1.00 82.06 140 GLY A N 1
ATOM 1071 C CA . GLY A 1 140 ? 11.378 -4.001 -22.346 1.00 82.06 140 GLY A CA 1
ATOM 1072 C C . GLY A 1 140 ? 11.042 -4.374 -20.903 1.00 82.06 140 GLY A C 1
ATOM 1073 O O . GLY A 1 140 ? 11.495 -3.766 -19.935 1.00 82.06 140 GLY A O 1
ATOM 1074 N N . LYS A 1 141 ? 10.232 -5.420 -20.750 1.00 80.44 141 LYS A N 1
ATOM 1075 C CA . LYS A 1 141 ? 10.050 -6.146 -19.489 1.00 80.44 141 LYS A CA 1
ATOM 1076 C C . LYS A 1 141 ? 9.897 -7.624 -19.829 1.00 80.44 141 LYS A C 1
ATOM 1078 O O . LYS A 1 141 ? 9.390 -7.938 -20.895 1.00 80.44 141 LYS A O 1
ATOM 1083 N N . ASN A 1 142 ? 10.336 -8.527 -18.954 1.00 77.62 142 ASN A N 1
ATOM 1084 C CA . ASN A 1 142 ? 10.098 -9.969 -19.081 1.00 77.62 142 ASN A CA 1
ATOM 1085 C C . ASN A 1 142 ? 10.407 -10.517 -20.487 1.00 77.62 142 ASN A C 1
ATOM 1087 O O . ASN A 1 142 ? 9.522 -11.081 -21.128 1.00 77.62 142 ASN A O 1
ATOM 1091 N N . TRP A 1 143 ? 11.622 -10.328 -21.002 1.00 88.62 143 TRP A N 1
ATOM 1092 C CA . TRP A 1 143 ? 12.024 -10.890 -22.296 1.00 88.62 143 TRP A CA 1
ATOM 1093 C C . TRP A 1 143 ? 12.647 -12.268 -22.125 1.00 88.62 143 TRP A C 1
ATOM 1095 O O . TRP A 1 143 ? 13.438 -12.500 -21.217 1.00 88.62 143 TRP A O 1
ATOM 1105 N N . GLN A 1 144 ? 12.304 -13.175 -23.032 1.00 87.25 144 GLN A N 1
ATOM 1106 C CA . GLN A 1 144 ? 12.911 -14.493 -23.139 1.00 87.25 144 GLN A CA 1
ATOM 1107 C C . GLN A 1 144 ? 13.333 -14.667 -24.591 1.00 87.25 144 GLN A C 1
ATOM 1109 O O . GLN A 1 144 ? 12.486 -14.775 -25.480 1.00 87.25 144 GLN A O 1
ATOM 1114 N N . VAL A 1 145 ? 14.640 -14.623 -24.824 1.00 91.31 145 VAL A N 1
ATOM 1115 C CA . VAL A 1 145 ? 15.234 -14.708 -26.156 1.00 91.31 145 VAL A CA 1
ATOM 1116 C C . VAL A 1 145 ? 16.221 -15.870 -26.155 1.00 91.31 145 VAL A C 1
ATOM 1118 O O . VAL A 1 145 ? 17.081 -15.944 -25.285 1.00 91.31 145 VAL A O 1
ATOM 1121 N N . GLY A 1 146 ? 16.034 -16.821 -27.071 1.00 85.56 146 GLY A N 1
ATOM 1122 C CA . GLY A 1 146 ? 16.841 -18.044 -27.151 1.00 85.56 146 GLY A CA 1
ATOM 1123 C C . GLY A 1 146 ? 18.201 -17.858 -27.831 1.00 85.56 146 GLY A C 1
ATOM 1124 O O . GLY A 1 146 ? 19.034 -18.757 -27.773 1.00 85.56 146 GLY A O 1
ATOM 1125 N N . GLY A 1 147 ? 18.429 -16.708 -28.464 1.00 89.12 147 GLY A N 1
ATOM 1126 C CA . GLY A 1 147 ? 19.713 -16.279 -29.012 1.00 89.12 147 GLY A CA 1
ATOM 1127 C C . GLY A 1 147 ? 20.070 -14.855 -28.578 1.00 89.12 147 GLY A C 1
ATOM 1128 O O . GLY A 1 147 ? 19.633 -14.383 -27.532 1.00 89.12 147 GLY A O 1
ATOM 1129 N N . ASP A 1 148 ? 20.860 -14.161 -29.393 1.00 92.06 148 ASP A N 1
ATOM 1130 C CA . ASP A 1 148 ? 21.366 -12.825 -29.062 1.00 92.06 148 ASP A CA 1
ATOM 1131 C C . ASP A 1 148 ? 20.260 -11.761 -29.060 1.00 92.06 148 ASP A C 1
ATOM 1133 O O . ASP A 1 148 ? 19.361 -11.786 -29.903 1.00 92.06 148 ASP A O 1
ATOM 1137 N N . VAL A 1 149 ? 20.373 -10.783 -28.158 1.00 92.44 149 VAL A N 1
ATOM 1138 C CA . VAL A 1 149 ? 19.577 -9.550 -28.174 1.00 92.44 149 VAL A CA 1
ATOM 1139 C C . VAL A 1 149 ? 20.503 -8.384 -28.478 1.00 92.44 149 VAL A C 1
ATOM 1141 O O . VAL A 1 149 ? 21.431 -8.114 -27.719 1.00 92.44 149 VAL A O 1
ATOM 1144 N N . LYS A 1 150 ? 20.233 -7.671 -29.569 1.00 93.31 150 LYS A N 1
ATOM 1145 C CA . LYS A 1 150 ? 20.906 -6.426 -29.928 1.00 93.31 150 LYS A CA 1
ATOM 1146 C C . LYS A 1 150 ? 19.885 -5.301 -29.957 1.00 93.31 150 LYS A C 1
ATOM 1148 O O . LYS A 1 150 ? 18.845 -5.420 -30.597 1.00 93.31 150 LYS A O 1
ATOM 1153 N N . VAL A 1 151 ? 20.191 -4.222 -29.255 1.00 92.38 151 VAL A N 1
ATOM 1154 C CA . VAL A 1 151 ? 19.384 -3.003 -29.231 1.00 92.38 151 VAL A CA 1
ATOM 1155 C C . VAL A 1 151 ? 20.310 -1.853 -29.595 1.00 92.38 151 VAL A C 1
ATOM 1157 O O . VAL A 1 151 ? 21.424 -1.785 -29.075 1.00 92.38 151 VAL A O 1
ATOM 1160 N N . GLY A 1 152 ? 19.875 -1.005 -30.523 1.00 91.94 152 GLY A N 1
ATOM 1161 C CA . GLY A 1 152 ? 20.539 0.259 -30.822 1.00 91.94 152 GLY A CA 1
ATOM 1162 C C . GLY A 1 152 ? 20.382 1.271 -29.685 1.00 91.94 152 GLY A C 1
ATOM 1163 O O . GLY A 1 152 ? 19.998 0.933 -28.565 1.00 91.94 152 GLY A O 1
ATOM 1164 N N . ASP A 1 153 ? 20.652 2.538 -29.974 1.00 93.00 153 ASP A N 1
ATOM 1165 C CA . ASP A 1 153 ? 20.546 3.600 -28.973 1.00 93.00 153 ASP A CA 1
ATOM 1166 C C . ASP A 1 153 ? 19.101 3.757 -28.492 1.00 93.00 153 ASP A C 1
ATOM 1168 O O . ASP A 1 153 ? 18.185 3.881 -29.305 1.00 93.00 153 ASP A O 1
ATOM 1172 N N . VAL A 1 154 ? 18.885 3.800 -27.175 1.00 89.69 154 VAL A N 1
ATOM 1173 C CA . VAL A 1 154 ? 17.568 4.059 -26.577 1.00 89.69 154 VAL A CA 1
ATOM 1174 C C . VAL A 1 154 ? 17.572 5.448 -25.952 1.00 89.69 154 VAL A C 1
ATOM 1176 O O . VAL A 1 154 ? 18.243 5.692 -24.953 1.00 89.69 154 VAL A O 1
ATOM 1179 N N . THR A 1 155 ? 16.803 6.363 -26.536 1.00 88.88 155 THR A N 1
ATOM 1180 C CA . THR A 1 155 ? 16.592 7.720 -26.020 1.00 88.88 155 THR A CA 1
ATOM 1181 C C . THR A 1 155 ? 15.184 7.837 -25.455 1.00 88.88 155 THR A C 1
ATOM 1183 O O . THR A 1 155 ? 14.209 7.587 -26.163 1.00 88.88 155 THR A O 1
ATOM 1186 N N . GLN A 1 156 ? 15.073 8.245 -24.194 1.00 84.75 156 GLN A N 1
ATOM 1187 C CA . GLN A 1 156 ? 13.800 8.482 -23.516 1.00 84.75 156 GLN A CA 1
ATOM 1188 C C . GLN A 1 156 ? 13.633 9.976 -23.242 1.00 84.75 156 GLN A C 1
ATOM 1190 O O . GLN A 1 156 ? 14.516 10.613 -22.672 1.00 84.75 156 GLN A O 1
ATOM 1195 N N . GLU A 1 157 ? 12.507 10.537 -23.671 1.00 84.75 157 GLU A N 1
ATOM 1196 C CA . GLU A 1 157 ? 12.191 11.958 -23.562 1.00 84.75 157 GLU A CA 1
ATOM 1197 C C . GLU A 1 157 ? 10.808 12.118 -22.916 1.00 84.75 157 GLU A C 1
ATOM 1199 O O . GLU A 1 157 ? 9.806 11.633 -23.444 1.00 84.75 157 GLU A O 1
ATOM 1204 N N . ASN A 1 158 ? 10.746 12.803 -21.772 1.00 77.25 158 ASN A N 1
ATOM 1205 C CA . ASN A 1 158 ? 9.493 13.223 -21.146 1.00 77.25 158 ASN A CA 1
ATOM 1206 C C . ASN A 1 158 ? 9.258 14.698 -21.481 1.00 77.25 158 ASN A C 1
ATOM 1208 O O . ASN A 1 158 ? 10.030 15.556 -21.049 1.00 77.25 158 ASN A O 1
ATOM 1212 N N . ARG A 1 159 ? 8.207 14.995 -22.249 1.00 72.38 159 ARG A N 1
ATOM 1213 C CA . ARG A 1 159 ? 7.808 16.367 -22.573 1.00 72.38 159 ARG A CA 1
ATOM 1214 C C . ARG A 1 159 ? 6.633 16.758 -21.692 1.00 72.38 159 ARG A C 1
ATOM 1216 O O . ARG A 1 159 ? 5.559 16.185 -21.815 1.00 72.38 159 ARG A O 1
ATOM 1223 N N . SER A 1 160 ? 6.854 17.727 -20.812 1.00 59.47 160 SER A N 1
ATOM 1224 C CA . SER A 1 160 ? 5.768 18.395 -20.091 1.00 59.47 160 SER A CA 1
ATOM 1225 C C . SER A 1 160 ? 5.086 19.375 -21.048 1.00 59.47 160 SER A C 1
ATOM 1227 O O . SER A 1 160 ? 5.793 20.139 -21.709 1.00 59.47 160 SER A O 1
ATOM 1229 N N . VAL A 1 161 ? 3.755 19.336 -21.134 1.00 53.97 161 VAL A N 1
ATOM 1230 C CA . VAL A 1 161 ? 2.948 20.365 -21.820 1.00 53.97 161 VAL A CA 1
ATOM 1231 C C . VAL A 1 161 ? 2.780 21.577 -20.913 1.00 53.97 161 VAL A C 1
ATOM 1233 O O . VAL A 1 161 ? 2.571 21.357 -19.697 1.00 53.97 161 VAL A O 1
#

Foldseek 3Di:
DQDPLLVLLLVLLCLLAVVLCPVVVPDDDPQLNPQCPVLSVVSVVLLQVLCVVVVNNCLSVVCNVPVDPVSSVVSSVVSSVSCVVDVVSSVVSVVSSVVSVVSGAAEAEDAAAAEEQAEAAEEEEEAEAPDDPRHHYHYYHHHDYNYYYHYYHYHYYYDDD

Radius of gyration: 20.32 Å; chains: 1; bounding box: 41×39×55 Å